Protein AF-A0A7W6BB52-F1 (afdb_monomer_lite)

Structure (mmCIF, N/CA/C/O backbone):
data_AF-A0A7W6BB52-F1
#
_entry.id   AF-A0A7W6BB52-F1
#
loop_
_atom_site.group_PDB
_atom_site.id
_atom_site.type_symbol
_atom_site.label_atom_id
_atom_site.label_alt_id
_atom_site.label_comp_id
_atom_site.label_asym_id
_atom_site.label_entity_id
_atom_site.label_seq_id
_atom_site.pdbx_PDB_ins_code
_atom_site.Cartn_x
_atom_site.Cartn_y
_atom_site.Cartn_z
_atom_site.occupancy
_atom_site.B_iso_or_equiv
_atom_site.auth_seq_id
_atom_site.auth_comp_id
_atom_site.auth_asym_id
_atom_site.auth_atom_id
_atom_site.pdbx_PDB_model_num
ATOM 1 N N . MET A 1 1 ? -11.173 -0.998 20.201 1.00 48.06 1 MET A N 1
ATOM 2 C CA . MET A 1 1 ? -10.057 -0.714 19.272 1.00 48.06 1 MET A CA 1
ATOM 3 C C . MET A 1 1 ? -9.425 0.595 19.705 1.00 48.06 1 MET A C 1
ATOM 5 O O . MET A 1 1 ? -10.100 1.611 19.634 1.00 48.06 1 MET A O 1
ATOM 9 N N . SER A 1 2 ? -8.200 0.567 20.241 1.00 46.16 2 SER A N 1
ATOM 10 C CA . SER A 1 2 ? -7.483 1.800 20.595 1.00 46.16 2 SER A CA 1
ATOM 11 C C . SER A 1 2 ? -7.272 2.609 19.314 1.00 46.16 2 SER A C 1
ATOM 13 O O . SER A 1 2 ? -6.713 2.088 18.348 1.00 46.16 2 SER A O 1
ATOM 15 N N . GLY A 1 3 ? -7.846 3.812 19.266 1.00 51.59 3 GLY A N 1
ATOM 16 C CA . GLY A 1 3 ? -8.022 4.623 18.062 1.00 51.59 3 GLY A CA 1
ATOM 17 C C . GLY A 1 3 ? -6.722 5.245 17.574 1.00 51.59 3 GLY A C 1
ATOM 18 O O . GLY A 1 3 ? -6.542 6.455 17.662 1.00 51.59 3 GLY A O 1
ATOM 19 N N . ARG A 1 4 ? -5.809 4.427 17.047 1.00 65.44 4 ARG A N 1
ATOM 20 C CA . ARG A 1 4 ? -4.738 4.941 16.197 1.00 65.44 4 ARG A CA 1
ATOM 21 C C . ARG A 1 4 ? -5.404 5.477 14.933 1.00 65.44 4 ARG A C 1
ATOM 23 O O . ARG A 1 4 ? -6.105 4.728 14.252 1.00 65.44 4 ARG A O 1
ATOM 30 N N . GLN A 1 5 ? -5.245 6.772 14.666 1.00 77.19 5 GLN A N 1
ATOM 31 C CA . GLN A 1 5 ? -5.716 7.326 13.403 1.00 77.19 5 GLN A CA 1
ATOM 32 C C . GLN A 1 5 ? -4.996 6.611 12.253 1.00 77.19 5 GLN A C 1
ATOM 34 O O . GLN A 1 5 ? -3.781 6.408 12.361 1.00 77.19 5 GLN A O 1
ATOM 39 N N . PRO A 1 6 ? -5.724 6.218 11.190 1.00 80.81 6 PRO A N 1
ATOM 40 C CA . PRO A 1 6 ? -5.101 5.719 9.974 1.00 80.81 6 PRO A CA 1
ATOM 41 C C . PRO A 1 6 ? -4.045 6.705 9.485 1.00 80.81 6 PRO A C 1
ATOM 43 O O . PRO A 1 6 ? -4.182 7.917 9.682 1.00 80.81 6 PRO A O 1
ATOM 46 N N . TRP A 1 7 ? -3.012 6.197 8.821 1.00 90.50 7 TRP A N 1
ATOM 47 C CA . TRP A 1 7 ? -2.097 7.063 8.087 1.00 90.50 7 TRP A CA 1
ATOM 48 C C . TRP A 1 7 ? -2.847 7.984 7.122 1.00 90.50 7 TRP A C 1
ATOM 50 O O . TRP A 1 7 ? -3.928 7.662 6.626 1.00 90.50 7 TRP A O 1
ATOM 60 N N . SER A 1 8 ? -2.257 9.149 6.849 1.00 92.38 8 SER A N 1
ATOM 61 C CA . SER A 1 8 ? -2.779 10.026 5.805 1.00 92.38 8 SER A CA 1
ATOM 62 C C . SER A 1 8 ? -2.738 9.317 4.451 1.00 92.38 8 SER A C 1
ATOM 64 O O . SER A 1 8 ? -1.895 8.447 4.222 1.00 92.38 8 S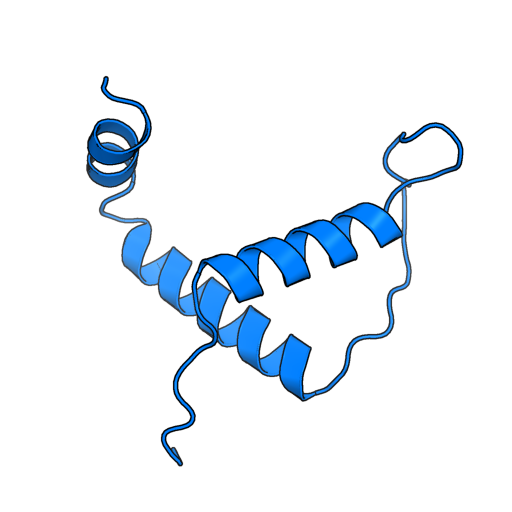ER A O 1
ATOM 66 N N . ILE A 1 9 ? -3.608 9.737 3.528 1.00 90.19 9 ILE A N 1
ATOM 67 C CA . ILE A 1 9 ? -3.642 9.205 2.156 1.00 90.19 9 ILE A CA 1
ATOM 68 C C . ILE A 1 9 ? -2.254 9.301 1.503 1.00 90.19 9 ILE A C 1
ATOM 70 O O . ILE A 1 9 ? -1.813 8.350 0.870 1.00 90.19 9 ILE A O 1
ATOM 74 N N . LEU A 1 10 ? -1.527 10.404 1.728 1.00 93.50 10 LEU A N 1
ATOM 75 C CA . LEU A 1 10 ? -0.160 10.576 1.227 1.00 93.50 10 LEU A CA 1
ATOM 76 C C . LEU A 1 10 ? 0.794 9.498 1.763 1.00 93.50 10 LEU A C 1
ATOM 78 O O . LEU A 1 10 ? 1.493 8.865 0.984 1.00 93.50 10 LEU A O 1
ATOM 82 N N . ARG A 1 11 ? 0.793 9.240 3.077 1.00 94.06 11 ARG A N 1
ATOM 83 C CA . ARG A 1 11 ? 1.653 8.204 3.674 1.00 94.06 11 ARG A CA 1
ATOM 84 C C . ARG A 1 11 ? 1.285 6.798 3.208 1.00 94.06 11 ARG A C 1
ATOM 86 O O . ARG A 1 11 ? 2.160 5.956 3.047 1.00 94.06 11 ARG A O 1
ATOM 93 N N . GLN A 1 12 ? -0.001 6.536 2.991 1.00 93.00 12 GLN A N 1
ATOM 94 C CA . GLN A 1 12 ? -0.461 5.267 2.428 1.00 93.00 12 GLN A CA 1
ATOM 95 C C . GLN A 1 12 ? -0.015 5.104 0.968 1.00 93.00 12 GLN A C 1
ATOM 97 O O . GLN A 1 12 ? 0.412 4.016 0.592 1.00 93.00 12 GLN A O 1
ATOM 102 N N . ALA A 1 13 ? -0.053 6.175 0.169 1.00 93.69 13 ALA A N 1
ATOM 103 C CA . ALA A 1 13 ? 0.452 6.173 -1.203 1.00 93.69 13 ALA A CA 1
ATOM 104 C C . ALA A 1 13 ? 1.972 5.942 -1.254 1.00 93.69 13 ALA A C 1
ATOM 106 O O . ALA A 1 13 ? 2.422 5.104 -2.026 1.00 93.69 13 ALA A O 1
ATOM 107 N N . GLU A 1 14 ? 2.745 6.603 -0.387 1.00 95.31 14 GLU A N 1
ATOM 108 C CA . GLU A 1 14 ? 4.195 6.380 -0.256 1.00 95.31 14 GLU A CA 1
ATOM 109 C C . GLU A 1 14 ? 4.527 4.931 0.130 1.00 95.31 14 GLU A C 1
ATOM 111 O O . GLU A 1 14 ? 5.462 4.347 -0.413 1.00 95.31 14 GLU A O 1
ATOM 116 N N . LEU A 1 15 ? 3.751 4.326 1.041 1.00 94.38 15 LEU A N 1
ATOM 117 C CA . LEU A 1 15 ? 3.914 2.912 1.389 1.00 94.38 15 LEU A CA 1
ATOM 118 C C . LEU A 1 15 ? 3.668 2.009 0.176 1.00 94.38 15 LEU A C 1
ATOM 120 O O . LEU A 1 15 ? 4.472 1.119 -0.088 1.00 94.38 15 LEU A O 1
ATOM 124 N N . LEU A 1 16 ? 2.566 2.219 -0.551 1.00 94.56 16 LEU A N 1
ATOM 125 C CA . LEU A 1 16 ? 2.252 1.425 -1.740 1.00 94.56 16 LEU A CA 1
ATOM 126 C C . LEU A 1 16 ? 3.324 1.576 -2.823 1.00 94.56 16 LEU A C 1
ATOM 128 O O . LEU A 1 16 ? 3.739 0.571 -3.392 1.00 94.56 16 LEU A O 1
ATOM 132 N N . ASP A 1 17 ? 3.797 2.796 -3.070 1.00 94.00 17 ASP A N 1
ATOM 133 C CA . ASP A 1 17 ? 4.857 3.071 -4.043 1.00 94.00 17 ASP A CA 1
ATOM 134 C C . ASP A 1 17 ? 6.170 2.371 -3.661 1.00 94.00 17 ASP A C 1
ATOM 136 O O . ASP A 1 17 ? 6.777 1.686 -4.483 1.00 94.00 17 ASP A O 1
ATOM 140 N N . GLY A 1 18 ? 6.553 2.423 -2.380 1.00 92.88 18 GLY A N 1
ATOM 141 C CA . GLY A 1 18 ? 7.707 1.685 -1.867 1.00 92.88 18 GLY A CA 1
ATOM 142 C C . GLY A 1 18 ? 7.577 0.170 -2.061 1.00 92.88 18 GLY A C 1
ATOM 143 O O . GLY A 1 18 ? 8.517 -0.478 -2.523 1.00 92.88 18 GLY A O 1
ATOM 144 N N . LEU A 1 19 ? 6.401 -0.400 -1.771 1.00 93.12 19 LEU A N 1
ATOM 145 C CA . LEU A 1 19 ? 6.128 -1.825 -1.992 1.00 93.12 19 LEU A CA 1
ATOM 146 C C . LEU A 1 19 ? 6.211 -2.200 -3.475 1.00 93.12 19 LEU A C 1
ATOM 148 O O . LEU A 1 19 ? 6.827 -3.211 -3.803 1.00 93.12 19 LEU A O 1
ATOM 152 N N . VAL A 1 20 ? 5.648 -1.382 -4.369 1.00 92.50 20 VAL A N 1
ATOM 153 C CA . VAL A 1 20 ? 5.758 -1.585 -5.821 1.00 92.50 20 VAL A CA 1
ATOM 154 C C . VAL A 1 20 ? 7.215 -1.516 -6.261 1.00 92.50 20 VAL A C 1
ATOM 156 O O . VAL A 1 20 ? 7.647 -2.377 -7.020 1.00 92.50 20 VAL A O 1
ATOM 159 N N . GLY A 1 21 ? 7.996 -0.566 -5.742 1.00 91.81 21 GLY A N 1
ATOM 160 C CA . GLY A 1 21 ? 9.426 -0.448 -6.024 1.00 91.81 21 GLY A CA 1
ATOM 161 C C . GLY A 1 21 ? 10.218 -1.713 -5.679 1.00 91.81 21 GLY A C 1
ATOM 162 O O . GLY A 1 21 ? 11.107 -2.105 -6.433 1.00 91.81 21 GLY A O 1
ATOM 163 N N . HIS A 1 22 ? 9.856 -2.408 -4.595 1.00 90.56 22 HIS A N 1
ATOM 164 C CA . HIS A 1 22 ? 10.449 -3.701 -4.231 1.00 90.56 22 HIS A CA 1
ATOM 165 C C . HIS A 1 22 ? 10.048 -4.856 -5.160 1.00 90.56 22 HIS A C 1
ATOM 167 O O . HIS A 1 22 ? 10.733 -5.878 -5.184 1.00 90.56 22 HIS A O 1
ATOM 173 N N . CYS A 1 23 ? 8.982 -4.691 -5.940 1.00 93.50 23 CYS A N 1
ATOM 174 C CA . CYS A 1 23 ? 8.558 -5.642 -6.963 1.00 93.50 23 CYS A CA 1
ATOM 175 C C . CYS A 1 23 ? 9.213 -5.387 -8.328 1.00 93.50 23 CYS A C 1
ATOM 177 O O . CYS A 1 23 ? 8.891 -6.095 -9.278 1.00 93.50 23 CYS A O 1
ATOM 179 N N . LEU A 1 24 ? 10.090 -4.385 -8.474 1.00 93.69 24 LEU A N 1
ATOM 180 C CA . LEU A 1 24 ? 10.722 -4.065 -9.755 1.00 93.69 24 LEU A CA 1
ATOM 181 C C . LEU A 1 24 ? 12.115 -4.694 -9.886 1.00 93.69 24 LEU A C 1
ATOM 183 O O . LEU A 1 24 ? 12.950 -4.640 -8.984 1.00 93.69 24 LEU A O 1
ATOM 187 N N . MET A 1 25 ? 12.394 -5.242 -11.066 1.00 90.94 25 MET A N 1
ATOM 188 C CA . MET A 1 25 ? 13.714 -5.705 -11.480 1.00 90.94 25 MET A CA 1
ATOM 189 C C . MET A 1 25 ? 14.611 -4.536 -11.912 1.00 90.94 25 MET A C 1
ATOM 191 O O . MET A 1 25 ? 14.168 -3.404 -12.137 1.00 90.94 25 MET A O 1
ATOM 195 N N . ARG A 1 26 ? 15.905 -4.820 -12.115 1.00 87.75 26 ARG A N 1
ATOM 196 C CA . ARG A 1 26 ? 16.835 -3.855 -12.717 1.00 87.75 26 ARG A CA 1
ATOM 197 C C . ARG A 1 26 ? 16.306 -3.418 -14.089 1.00 87.75 26 ARG A C 1
ATOM 199 O O . ARG A 1 26 ? 16.143 -4.245 -14.978 1.00 87.75 26 ARG A O 1
ATOM 206 N N . GLY A 1 27 ? 16.081 -2.115 -14.255 1.00 88.25 27 GLY A N 1
ATOM 207 C CA . GLY A 1 27 ? 15.474 -1.543 -15.463 1.00 88.25 27 GLY A CA 1
ATOM 208 C C . GLY A 1 27 ? 13.982 -1.218 -15.334 1.00 88.25 27 GLY A C 1
ATOM 209 O O . GLY A 1 27 ? 13.415 -0.689 -16.281 1.00 88.25 27 GLY A O 1
ATOM 210 N N . GLY A 1 28 ? 13.361 -1.479 -14.177 1.00 9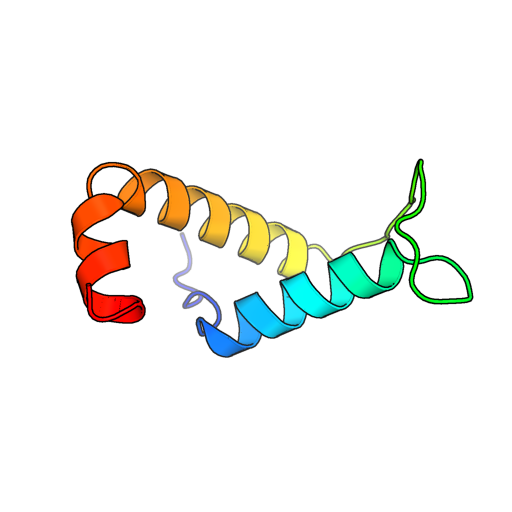0.62 28 GLY A N 1
ATOM 211 C CA . GLY A 1 28 ? 12.000 -1.031 -13.858 1.00 90.62 28 GLY A CA 1
ATOM 212 C C . GLY A 1 28 ? 10.880 -1.966 -14.318 1.00 90.62 28 GLY A C 1
ATOM 213 O O . GLY A 1 28 ? 9.712 -1.628 -14.156 1.00 90.62 28 GLY A O 1
ATOM 214 N N . ALA A 1 29 ? 11.207 -3.131 -1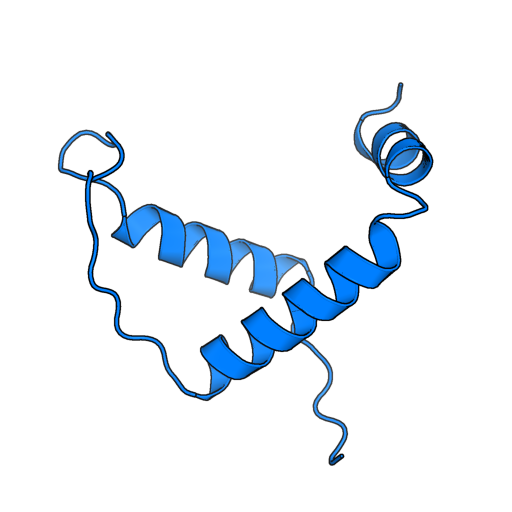4.878 1.00 93.62 29 ALA A N 1
ATOM 215 C CA . ALA A 1 29 ? 10.209 -4.142 -15.217 1.00 93.62 29 ALA A CA 1
ATOM 216 C C . ALA A 1 29 ? 9.652 -4.806 -13.939 1.00 93.62 29 ALA A C 1
ATOM 218 O O . ALA A 1 29 ? 10.448 -5.101 -13.044 1.00 93.62 29 ALA A O 1
ATOM 219 N N . PRO A 1 30 ? 8.336 -5.071 -13.835 1.00 93.25 30 PRO A N 1
ATOM 220 C CA . PRO A 1 30 ? 7.781 -5.866 -12.740 1.00 93.25 30 PRO A CA 1
ATOM 221 C C . PRO A 1 30 ? 8.390 -7.273 -12.706 1.00 93.25 30 PRO A C 1
ATOM 223 O O . PRO A 1 30 ? 8.560 -7.897 -13.751 1.00 93.25 30 PRO A O 1
ATOM 226 N N . ALA A 1 31 ? 8.723 -7.761 -11.514 1.00 92.81 31 ALA A N 1
ATOM 227 C CA . ALA A 1 31 ? 9.148 -9.136 -11.291 1.00 92.81 31 ALA A CA 1
ATOM 228 C 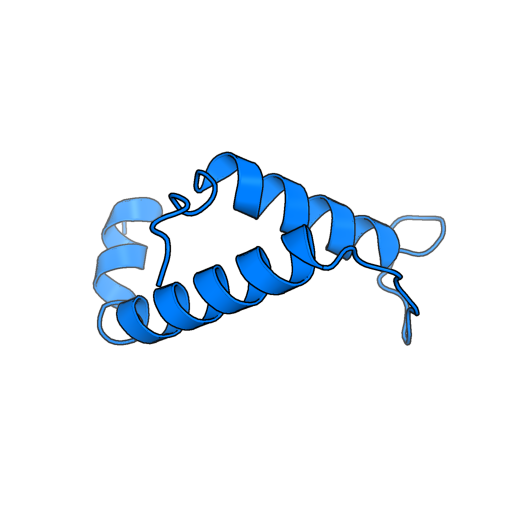C . ALA A 1 31 ? 7.952 -10.098 -11.371 1.00 92.81 31 ALA A C 1
ATOM 230 O O . ALA A 1 31 ? 6.848 -9.747 -10.953 1.00 92.81 31 ALA A O 1
ATOM 231 N N . ASP A 1 32 ? 8.188 -11.324 -11.847 1.00 91.69 32 ASP A N 1
ATOM 232 C CA . ASP A 1 32 ? 7.164 -12.381 -11.870 1.00 91.69 32 ASP A CA 1
ATOM 233 C C . ASP A 1 32 ? 6.747 -12.809 -10.451 1.00 91.69 32 ASP A C 1
ATOM 235 O O . ASP A 1 32 ? 5.579 -13.093 -10.191 1.00 91.69 32 ASP A O 1
ATOM 239 N N . GLU A 1 33 ? 7.698 -12.815 -9.512 1.00 91.44 33 GLU A N 1
ATOM 240 C CA . GLU A 1 33 ? 7.469 -13.069 -8.091 1.00 91.44 33 GLU A CA 1
ATOM 241 C C . GLU A 1 33 ? 8.418 -12.210 -7.242 1.00 91.44 33 GLU A C 1
ATOM 243 O O . GLU A 1 33 ? 9.585 -12.012 -7.595 1.00 91.44 33 GLU A O 1
ATOM 248 N N . ALA A 1 34 ? 7.925 -11.702 -6.109 1.00 90.19 34 ALA A N 1
ATOM 249 C CA . ALA A 1 34 ? 8.712 -10.936 -5.148 1.00 90.19 34 ALA A CA 1
ATOM 250 C C . ALA A 1 34 ? 8.376 -11.353 -3.710 1.00 90.19 34 ALA A C 1
ATOM 252 O O . ALA A 1 34 ? 7.209 -11.461 -3.333 1.00 90.19 34 ALA A O 1
ATOM 253 N N . LEU A 1 35 ? 9.410 -11.538 -2.886 1.00 91.06 35 LEU A N 1
ATOM 254 C CA . LEU A 1 35 ? 9.275 -11.738 -1.444 1.00 91.06 35 LEU A CA 1
ATOM 255 C C . LEU A 1 35 ? 9.619 -10.429 -0.727 1.00 91.06 35 LEU A C 1
ATOM 257 O O . LEU A 1 35 ? 10.752 -9.957 -0.806 1.00 91.06 35 LEU A O 1
ATOM 261 N N . ILE A 1 36 ? 8.657 -9.863 0.005 1.00 91.00 36 ILE A N 1
ATOM 262 C CA . ILE A 1 36 ? 8.830 -8.602 0.736 1.00 91.00 36 ILE A CA 1
ATOM 263 C C . ILE A 1 36 ? 8.570 -8.844 2.221 1.00 91.00 36 ILE A C 1
ATOM 265 O O . ILE A 1 36 ? 7.564 -9.442 2.603 1.00 91.00 36 ILE A O 1
ATOM 269 N N . THR A 1 37 ? 9.471 -8.356 3.074 1.00 92.94 37 THR A N 1
ATOM 270 C CA . THR A 1 37 ? 9.225 -8.292 4.519 1.00 92.94 37 THR A CA 1
ATOM 271 C C . THR A 1 37 ? 8.572 -6.958 4.851 1.00 92.94 37 THR A C 1
ATOM 273 O O . THR A 1 37 ? 9.137 -5.915 4.541 1.00 92.94 37 THR A O 1
ATOM 276 N N . ILE A 1 38 ? 7.420 -6.992 5.519 1.00 93.56 38 ILE A N 1
ATOM 277 C CA . ILE A 1 38 ? 6.743 -5.795 6.031 1.00 93.56 38 ILE A CA 1
ATOM 278 C C . ILE A 1 38 ? 6.595 -5.871 7.549 1.00 93.56 38 ILE A C 1
ATOM 280 O O . ILE A 1 38 ? 6.454 -6.947 8.137 1.00 93.56 38 ILE A O 1
ATOM 284 N N . SER A 1 39 ? 6.611 -4.717 8.204 1.00 94.69 39 SER A N 1
ATOM 285 C CA . SER A 1 39 ? 6.369 -4.607 9.637 1.00 94.69 39 SER A CA 1
ATOM 286 C C . SER A 1 39 ? 4.895 -4.850 9.983 1.00 94.69 39 SER A C 1
ATOM 288 O O . SER A 1 39 ? 3.981 -4.677 9.174 1.00 94.69 39 SER A O 1
ATOM 290 N N . ARG A 1 40 ? 4.628 -5.176 11.255 1.00 94.50 40 ARG A N 1
ATOM 291 C CA . ARG A 1 40 ? 3.255 -5.281 11.782 1.00 94.50 40 ARG A CA 1
ATOM 292 C C . ARG A 1 40 ? 2.456 -3.985 11.588 1.00 94.50 40 ARG A C 1
ATOM 294 O O . ARG A 1 40 ? 1.242 -4.043 11.391 1.00 94.50 40 ARG A O 1
ATOM 301 N N . ALA A 1 41 ? 3.118 -2.832 11.695 1.00 91.75 41 ALA A N 1
ATOM 302 C CA . ALA A 1 41 ? 2.475 -1.534 11.541 1.00 91.75 41 ALA A CA 1
ATOM 303 C C . ALA A 1 41 ? 2.009 -1.327 10.094 1.00 91.75 41 ALA A C 1
ATOM 305 O O . ALA A 1 41 ? 0.831 -1.064 9.882 1.00 91.75 41 ALA A O 1
ATOM 306 N N . GLU A 1 42 ? 2.886 -1.556 9.115 1.00 93.88 42 GLU A N 1
ATOM 307 C CA . GLU A 1 42 ? 2.550 -1.465 7.686 1.00 93.88 42 GLU A CA 1
ATOM 308 C C . GLU A 1 42 ? 1.450 -2.458 7.305 1.00 93.88 42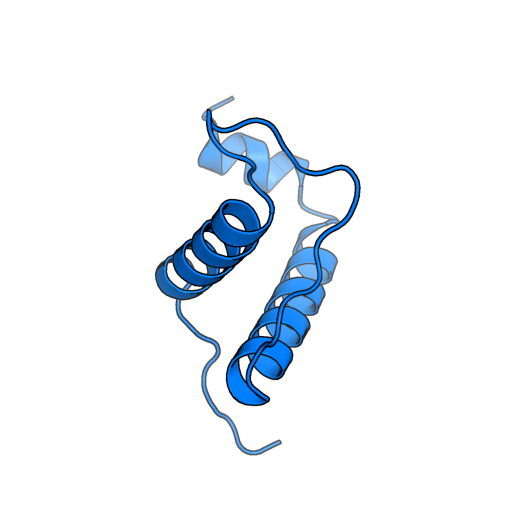 GLU A C 1
ATOM 310 O O . GLU A 1 42 ? 0.473 -2.077 6.667 1.00 93.88 42 GLU A O 1
ATOM 315 N N . ALA A 1 43 ? 1.530 -3.706 7.781 1.00 94.38 43 ALA A N 1
ATOM 316 C CA . ALA A 1 43 ? 0.481 -4.699 7.550 1.00 94.38 43 ALA A CA 1
ATOM 317 C C . ALA A 1 43 ? -0.887 -4.244 8.096 1.00 94.38 43 ALA A C 1
ATOM 319 O O . ALA A 1 43 ? -1.920 -4.446 7.458 1.00 94.38 43 ALA A O 1
ATOM 320 N N . SER A 1 44 ? -0.903 -3.600 9.268 1.00 93.44 44 SER A N 1
ATOM 321 C CA . SER A 1 44 ? -2.132 -3.061 9.862 1.00 93.44 44 SER A CA 1
ATOM 322 C C . SER A 1 44 ? -2.708 -1.909 9.031 1.00 93.44 44 SER A C 1
ATOM 324 O O . SER A 1 44 ? -3.921 -1.853 8.830 1.00 93.44 44 SER A O 1
ATOM 326 N N . GLU A 1 45 ? -1.855 -1.022 8.516 1.00 92.81 45 GLU A N 1
ATOM 327 C CA . GLU A 1 45 ? -2.266 0.098 7.660 1.00 92.81 45 GLU A CA 1
ATOM 328 C C . GLU A 1 45 ? -2.795 -0.383 6.304 1.00 92.81 45 GLU A C 1
ATOM 330 O O . GLU A 1 45 ? -3.854 0.073 5.877 1.00 92.81 45 GLU A O 1
ATOM 335 N N . LEU A 1 46 ? -2.157 -1.375 5.672 1.00 94.06 46 LEU A N 1
ATOM 336 C CA . LEU A 1 46 ? -2.652 -1.985 4.430 1.00 94.06 46 LEU A CA 1
ATOM 337 C C . LEU A 1 46 ? -4.043 -2.604 4.614 1.00 94.06 46 LEU A C 1
ATOM 339 O O . LEU A 1 46 ? -4.925 -2.433 3.773 1.00 94.06 46 LEU A O 1
ATOM 343 N N . GLN A 1 47 ? -4.283 -3.274 5.744 1.00 94.12 47 GLN A N 1
ATOM 344 C CA . GLN A 1 47 ? -5.608 -3.807 6.063 1.00 94.12 47 GLN A CA 1
ATOM 345 C C . GLN A 1 47 ? -6.653 -2.703 6.268 1.00 94.12 47 GLN A C 1
ATOM 347 O O . GLN A 1 47 ? -7.819 -2.880 5.908 1.00 94.12 47 GLN A O 1
ATOM 352 N N . VAL A 1 48 ? -6.275 -1.577 6.883 1.00 93.00 48 VAL A N 1
ATOM 353 C CA . VAL A 1 48 ? -7.166 -0.415 7.016 1.00 93.00 48 VAL A CA 1
ATOM 354 C C . VAL A 1 48 ? -7.479 0.165 5.641 1.00 93.00 48 VAL A C 1
ATOM 356 O O . VAL A 1 48 ? -8.656 0.364 5.342 1.00 93.00 48 VAL A O 1
ATOM 359 N N . LEU A 1 49 ? -6.465 0.365 4.799 1.00 93.50 49 LEU A N 1
ATOM 360 C CA . LEU A 1 49 ? -6.622 0.876 3.441 1.00 93.50 49 LEU A CA 1
ATOM 361 C C . LEU A 1 49 ? -7.551 -0.013 2.607 1.00 93.50 49 LEU A C 1
ATOM 363 O O . LEU A 1 49 ? -8.514 0.494 2.038 1.00 93.50 49 LEU A O 1
ATOM 367 N N . ALA A 1 50 ? -7.354 -1.335 2.616 1.00 95.25 50 ALA A N 1
ATOM 368 C CA . ALA A 1 50 ? -8.220 -2.275 1.901 1.00 95.25 50 ALA A CA 1
ATOM 369 C C . ALA A 1 50 ? -9.695 -2.152 2.329 1.00 95.25 50 ALA A C 1
ATOM 371 O O . ALA A 1 50 ? -10.595 -2.088 1.492 1.00 95.25 50 ALA A O 1
ATOM 372 N N . ARG A 1 51 ? -9.958 -2.031 3.639 1.00 94.25 51 ARG A N 1
ATOM 373 C CA . ARG A 1 51 ? -11.321 -1.812 4.154 1.00 94.25 51 ARG A CA 1
ATOM 374 C C . ARG A 1 51 ? -11.911 -0.478 3.703 1.00 94.25 51 ARG A C 1
ATOM 376 O O . ARG A 1 51 ? -13.108 -0.412 3.435 1.00 94.25 51 ARG A O 1
ATOM 383 N N . LEU A 1 52 ? -11.108 0.583 3.649 1.00 91.38 52 LEU A N 1
A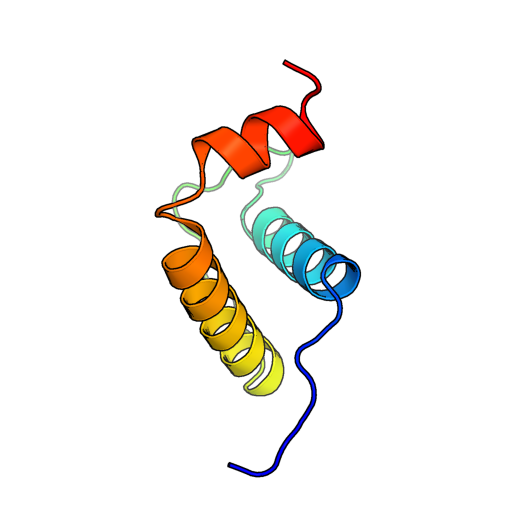TOM 384 C CA . LEU A 1 52 ? -11.556 1.882 3.143 1.00 91.38 52 LEU A CA 1
ATOM 385 C C . LEU A 1 52 ? -11.877 1.802 1.648 1.00 91.38 52 LEU A C 1
ATOM 387 O O . LEU A 1 52 ? -12.934 2.275 1.242 1.00 91.38 52 LEU A O 1
ATOM 391 N N . MET A 1 53 ? -11.042 1.130 0.853 1.00 93.38 53 MET A N 1
ATOM 392 C CA . MET A 1 53 ? -11.294 0.902 -0.573 1.00 93.38 53 MET A CA 1
ATOM 393 C C . MET A 1 53 ? -12.596 0.135 -0.811 1.00 93.38 53 MET A C 1
ATOM 395 O O . MET A 1 53 ? -13.405 0.562 -1.628 1.00 93.38 53 MET A O 1
ATOM 399 N N . TRP A 1 54 ? -12.874 -0.924 -0.045 1.00 95.56 54 TRP A N 1
ATOM 400 C CA . TRP A 1 54 ? -14.159 -1.630 -0.139 1.00 95.56 54 TRP A CA 1
ATOM 401 C C . TRP A 1 54 ? -15.359 -0.740 0.172 1.00 95.56 54 TRP A C 1
ATOM 403 O O . TRP A 1 54 ? -16.399 -0.862 -0.467 1.00 95.56 54 TRP A O 1
ATOM 413 N N . ARG A 1 55 ? -15.223 0.179 1.130 1.00 94.31 55 ARG A N 1
ATOM 414 C CA . ARG A 1 55 ? -16.282 1.147 1.445 1.00 94.31 55 ARG A CA 1
ATOM 415 C C . ARG A 1 55 ? -16.460 2.202 0.353 1.00 94.31 55 ARG A C 1
ATOM 417 O O . ARG A 1 55 ? -17.557 2.734 0.225 1.00 94.31 55 ARG A O 1
ATOM 424 N N . MET A 1 56 ? -15.402 2.507 -0.396 1.00 94.19 56 MET A N 1
ATOM 425 C CA . MET A 1 56 ? -15.427 3.446 -1.519 1.00 94.19 56 MET A CA 1
ATOM 426 C C . MET A 1 56 ? -15.936 2.815 -2.818 1.00 94.19 56 MET A C 1
ATOM 428 O O . MET A 1 56 ? -16.464 3.542 -3.650 1.00 94.19 56 MET A O 1
ATOM 432 N N . ALA A 1 57 ? -15.824 1.494 -2.983 1.00 96.50 57 ALA A N 1
ATOM 433 C CA . ALA A 1 57 ? -16.160 0.794 -4.226 1.00 96.50 57 ALA A CA 1
ATOM 434 C C . ALA A 1 57 ? -17.561 1.116 -4.799 1.00 96.50 57 ALA A C 1
ATOM 436 O O . ALA A 1 57 ? -17.654 1.343 -6.001 1.00 96.50 57 ALA A O 1
ATOM 437 N N . PRO A 1 58 ? -18.645 1.237 -4.000 1.00 97.75 58 PRO A N 1
ATOM 438 C CA . PRO A 1 58 ? -19.953 1.628 -4.538 1.00 97.75 58 PRO A CA 1
ATOM 439 C C . PRO A 1 58 ? -20.001 3.035 -5.159 1.00 97.75 58 PRO A C 1
ATOM 441 O O . PRO A 1 58 ? -20.924 3.336 -5.907 1.00 97.75 58 PRO A O 1
ATOM 444 N N . TYR A 1 59 ? -19.033 3.897 -4.839 1.00 96.44 59 TYR A N 1
ATOM 445 C CA . TYR A 1 59 ? -18.954 5.294 -5.276 1.00 96.44 59 TYR A CA 1
ATOM 446 C C . TYR A 1 59 ? -17.855 5.523 -6.323 1.00 96.44 59 TYR A C 1
ATOM 448 O O . TYR A 1 59 ? -17.470 6.667 -6.564 1.00 96.44 59 TYR A O 1
ATOM 456 N N . GLU A 1 60 ? -17.322 4.459 -6.931 1.00 94.31 60 GLU A N 1
ATOM 457 C CA . GLU A 1 60 ? -16.163 4.528 -7.829 1.00 94.31 60 GLU A CA 1
ATOM 458 C C . GLU A 1 60 ? -16.341 5.555 -8.955 1.00 94.31 60 GLU A C 1
ATOM 460 O O . GLU A 1 60 ? -15.440 6.357 -9.205 1.00 94.31 60 GLU A O 1
ATOM 465 N N . ASP A 1 61 ? -17.516 5.593 -9.585 1.00 95.06 61 ASP A N 1
ATOM 466 C CA . ASP A 1 61 ? -17.791 6.536 -10.669 1.00 95.06 61 ASP A CA 1
ATOM 467 C C . ASP A 1 61 ? -17.772 7.992 -10.196 1.00 95.06 61 ASP A C 1
ATOM 469 O O . ASP A 1 61 ? -17.258 8.863 -10.891 1.00 95.06 61 ASP A O 1
ATOM 473 N N . GLU A 1 62 ? -18.302 8.278 -9.008 1.00 95.69 62 GLU A N 1
ATOM 474 C CA . GLU A 1 62 ? -18.307 9.634 -8.455 1.00 95.69 62 GLU A CA 1
ATOM 475 C C . GLU A 1 62 ? -16.908 10.080 -8.028 1.00 95.69 62 GLU A C 1
ATOM 477 O O . GLU A 1 62 ? -16.497 11.203 -8.322 1.00 95.69 62 GLU A O 1
ATOM 482 N N . ILE A 1 63 ? -16.140 9.170 -7.427 1.00 92.56 63 ILE A N 1
ATOM 483 C CA . ILE A 1 63 ? -14.733 9.392 -7.086 1.00 92.56 63 ILE A CA 1
ATOM 484 C C . ILE A 1 63 ? -13.918 9.669 -8.355 1.00 92.56 63 ILE A C 1
ATOM 486 O O . ILE A 1 63 ? -13.121 10.607 -8.381 1.00 92.56 63 ILE A O 1
ATOM 490 N N . ARG A 1 64 ? -14.139 8.897 -9.429 1.00 91.94 64 ARG A N 1
ATOM 491 C CA . ARG A 1 64 ? -13.460 9.096 -10.716 1.00 91.94 64 ARG A CA 1
ATOM 492 C C . ARG A 1 64 ? -13.764 10.475 -11.296 1.00 91.94 64 ARG A C 1
ATOM 494 O O . ARG A 1 64 ? -12.824 11.155 -11.696 1.00 91.94 64 ARG A O 1
ATOM 501 N N . ARG A 1 65 ? -15.029 10.910 -11.295 1.00 94.44 65 ARG A N 1
ATOM 502 C CA . ARG A 1 65 ? -15.411 12.260 -11.749 1.00 94.44 65 ARG A CA 1
ATOM 503 C C . ARG A 1 65 ? -14.710 13.352 -10.941 1.00 94.44 65 ARG A C 1
ATOM 505 O O . ARG A 1 65 ? -14.125 14.265 -11.513 1.00 94.44 65 ARG A O 1
ATOM 512 N N . LEU A 1 66 ? -14.702 13.221 -9.613 1.00 94.62 66 LEU A N 1
ATOM 513 C CA . LEU A 1 66 ? -14.088 14.201 -8.713 1.00 94.62 66 LEU A CA 1
ATOM 514 C C . LEU A 1 66 ? -12.569 14.335 -8.923 1.00 94.62 66 LEU A C 1
ATOM 516 O O . LEU A 1 66 ? -12.043 15.443 -8.874 1.00 94.62 66 LEU A O 1
ATOM 520 N N . ILE A 1 67 ? -11.865 13.217 -9.129 1.00 89.62 67 ILE A N 1
ATOM 521 C CA . ILE A 1 67 ? -10.395 13.190 -9.209 1.00 89.62 67 ILE A CA 1
ATOM 522 C C . ILE A 1 67 ? -9.891 13.456 -10.633 1.00 89.62 67 ILE A C 1
ATOM 524 O O . ILE A 1 67 ? -8.898 14.159 -10.805 1.00 89.62 67 ILE A O 1
ATOM 528 N N . ALA A 1 68 ? -10.544 12.887 -11.650 1.00 88.19 68 ALA A N 1
ATOM 529 C CA . ALA A 1 68 ? -10.105 12.976 -13.044 1.00 88.19 68 ALA A CA 1
ATOM 530 C C . ALA A 1 68 ? -10.752 14.134 -13.824 1.00 88.19 68 ALA A C 1
ATOM 532 O O . ALA A 1 68 ? -10.323 14.420 -14.939 1.00 88.19 68 ALA A O 1
ATOM 533 N N . GLY A 1 69 ? -11.764 14.801 -13.256 1.00 72.38 69 GLY A N 1
ATOM 534 C CA . GLY A 1 69 ? -12.434 15.944 -13.880 1.00 72.38 69 GLY A CA 1
ATOM 535 C C . GLY A 1 69 ? -13.270 15.598 -15.119 1.00 72.38 69 GLY A C 1
ATOM 536 O O . GLY A 1 69 ? -13.444 16.464 -15.974 1.00 72.38 69 GLY A O 1
ATOM 537 N N . ALA A 1 70 ? -13.745 14.353 -15.230 1.00 58.62 70 ALA A N 1
ATOM 538 C CA . ALA A 1 70 ? -14.636 13.891 -16.300 1.00 58.62 70 ALA A CA 1
ATOM 539 C C . ALA A 1 70 ? -16.112 13.964 -15.889 1.00 58.62 70 ALA A C 1
ATOM 541 O O . ALA A 1 70 ? -16.402 13.696 -14.701 1.00 58.62 70 ALA A O 1
#

Secondary structure (DSSP, 8-state):
---PPPPPHHHHHHHHHHHHHHTBPTTSPBPS-------HHHHHHHHHHHHHHHHHGGGHHHHHHHHH--

Sequence (70 aa):
MSGRQPWSILRQAELLDGLVGHCLMRGGAPADEALITISRAEASELQVLARLMWRMAPYEDEIRRLIAGA

Radius of gyration: 15.05 Å; chains: 1; bounding box: 37×29×37 Å

pLDDT: mean 89.55, std 10.76, range [46.16, 97.75]

Foldseek 3Di:
DPDDDADDPVVLVVLVVVVQVQQADVVGHGHPDGDDDDDPVNVVNVVVVVVVVVVCVVVVVVVCCVPVVD

Organism: NCBI:txid573179